Protein AF-A0A7C9RCZ6-F1 (afdb_monomer_lite)

Sequence (69 aa):
MTESNAVAKRQEIHEKYRWRLEDIYSDDTLWEKDFTLIKEMLPEVAKFRGSIGKSGEALLSCLELKDKV

Foldseek 3Di:
DDDPPDDDDPVRDDPVPDDPCCVVPVDVVRVVVVVVVVVVCVVVLVVLVPPCVVDPVSVVVNVVSVVVD

Organism: NCBI:txid2712852

Structure (mmCIF, N/CA/C/O backbone):
data_AF-A0A7C9RCZ6-F1
#
_entry.id   AF-A0A7C9RCZ6-F1
#
loop_
_atom_site.group_PDB
_atom_site.id
_atom_site.type_symbol
_atom_site.label_atom_id
_atom_site.label_alt_id
_atom_site.label_comp_id
_atom_site.label_asym_id
_atom_site.label_entity_id
_atom_site.label_seq_id
_atom_site.pdbx_PDB_ins_code
_atom_site.Cartn_x
_atom_site.Cartn_y
_atom_site.Cartn_z
_atom_site.occupancy
_atom_site.B_iso_or_equiv
_atom_site.auth_seq_id
_atom_site.auth_comp_id
_atom_site.auth_asym_id
_atom_site.auth_atom_id
_atom_site.pdbx_PDB_model_num
ATOM 1 N N . MET A 1 1 ? 38.556 -12.688 -27.609 1.00 38.25 1 MET A N 1
ATOM 2 C CA . MET A 1 1 ? 37.956 -11.350 -27.452 1.00 38.25 1 MET A CA 1
ATOM 3 C C . MET A 1 1 ? 36.868 -11.495 -26.411 1.00 38.25 1 MET A C 1
ATOM 5 O O . MET A 1 1 ? 36.025 -12.362 -26.577 1.00 38.25 1 MET A O 1
ATOM 9 N N . THR A 1 2 ? 36.960 -10.791 -25.290 1.00 43.56 2 THR A N 1
ATOM 10 C CA . THR A 1 2 ? 35.947 -10.854 -24.230 1.00 43.56 2 THR A CA 1
ATOM 11 C C . THR A 1 2 ? 34.703 -10.126 -24.721 1.00 43.56 2 THR A C 1
ATOM 13 O O . THR A 1 2 ? 34.697 -8.897 -24.753 1.00 43.56 2 THR A O 1
ATOM 16 N N . GLU A 1 3 ? 33.684 -10.869 -25.155 1.00 57.00 3 GLU A N 1
ATOM 17 C CA . GLU A 1 3 ? 32.356 -10.297 -25.362 1.00 57.00 3 GLU A CA 1
ATOM 18 C C . GLU A 1 3 ? 31.902 -9.693 -24.033 1.00 57.00 3 GLU A C 1
ATOM 20 O O . GLU A 1 3 ? 31.800 -10.371 -23.009 1.00 57.00 3 GLU A O 1
ATOM 25 N N . SER A 1 4 ? 31.725 -8.375 -24.026 1.00 59.09 4 SER A N 1
ATOM 26 C CA . SER A 1 4 ? 31.121 -7.678 -22.905 1.00 59.09 4 SER A CA 1
ATOM 27 C C . SER A 1 4 ? 29.673 -8.153 -22.823 1.00 59.09 4 SER A C 1
ATOM 29 O O . SER A 1 4 ? 28.845 -7.747 -23.633 1.00 59.09 4 SER A O 1
ATOM 31 N N . ASN A 1 5 ? 29.371 -9.043 -21.875 1.00 65.69 5 ASN A N 1
ATOM 32 C CA . ASN A 1 5 ? 27.999 -9.394 -21.505 1.00 65.69 5 ASN A CA 1
ATOM 33 C C . ASN A 1 5 ? 27.354 -8.184 -20.810 1.00 65.69 5 ASN A C 1
ATOM 35 O O . ASN A 1 5 ? 27.160 -8.169 -19.595 1.00 65.69 5 ASN A O 1
ATOM 39 N N . ALA A 1 6 ? 27.098 -7.123 -21.573 1.00 74.44 6 ALA A N 1
ATOM 40 C CA . ALA A 1 6 ? 26.391 -5.951 -21.098 1.00 74.44 6 ALA A CA 1
ATOM 41 C C . ALA A 1 6 ? 24.916 -6.322 -20.929 1.00 74.44 6 ALA A C 1
ATOM 43 O O . ALA A 1 6 ? 24.237 -6.704 -21.882 1.00 74.44 6 ALA A O 1
ATOM 44 N N . VAL A 1 7 ? 24.422 -6.236 -19.696 1.00 84.12 7 VAL A N 1
ATOM 45 C CA . VAL A 1 7 ? 22.998 -6.408 -19.410 1.00 84.12 7 VAL A CA 1
ATOM 46 C C . VAL A 1 7 ? 22.247 -5.247 -20.061 1.00 84.12 7 VAL A C 1
ATOM 48 O O . VAL A 1 7 ? 22.513 -4.087 -19.747 1.00 84.12 7 VAL A O 1
ATOM 51 N N . ALA A 1 8 ? 21.329 -5.565 -20.975 1.00 85.62 8 ALA A N 1
ATOM 52 C CA . ALA A 1 8 ? 20.517 -4.571 -21.670 1.00 85.62 8 ALA A CA 1
ATOM 53 C C . ALA A 1 8 ? 19.691 -3.743 -20.677 1.00 85.62 8 ALA A C 1
ATOM 55 O O . ALA A 1 8 ? 19.153 -4.268 -19.694 1.00 85.62 8 ALA A O 1
ATOM 56 N N . LYS A 1 9 ? 19.539 -2.446 -20.950 1.00 89.06 9 LYS A N 1
ATOM 57 C CA . LYS A 1 9 ? 18.625 -1.606 -20.171 1.00 89.06 9 LYS A CA 1
ATOM 58 C C . LYS A 1 9 ? 17.191 -2.030 -20.466 1.00 89.06 9 LYS A C 1
ATOM 60 O O . LYS A 1 9 ? 1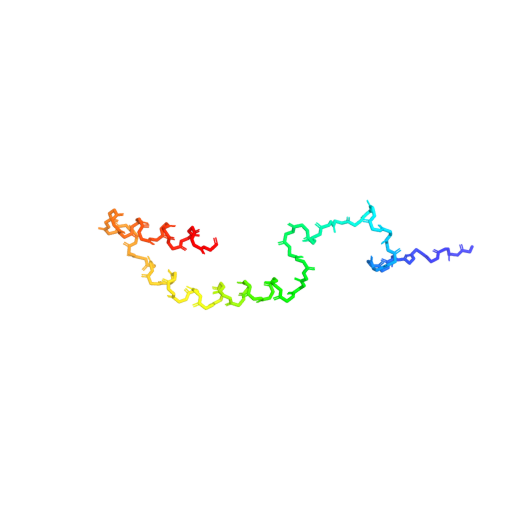6.853 -2.386 -21.589 1.00 89.06 9 LYS A O 1
ATOM 65 N N . ARG A 1 10 ? 16.296 -1.905 -19.483 1.00 87.75 10 ARG A N 1
ATOM 66 C CA . ARG A 1 10 ? 14.869 -2.250 -19.646 1.00 87.75 10 ARG A CA 1
ATOM 67 C C . ARG A 1 10 ? 14.221 -1.580 -20.866 1.00 87.75 10 ARG A C 1
ATOM 69 O O . ARG A 1 10 ? 13.400 -2.196 -21.537 1.00 87.75 10 ARG A O 1
ATOM 76 N N . GLN A 1 11 ? 14.601 -0.334 -21.143 1.00 89.25 11 GLN A N 1
ATOM 77 C CA . GLN A 1 11 ? 14.095 0.450 -22.274 1.00 89.25 11 GLN A CA 1
ATOM 78 C C . GLN A 1 11 ? 14.527 -0.119 -23.638 1.00 89.25 11 GLN A C 1
ATOM 80 O O . GLN A 1 11 ? 13.833 0.091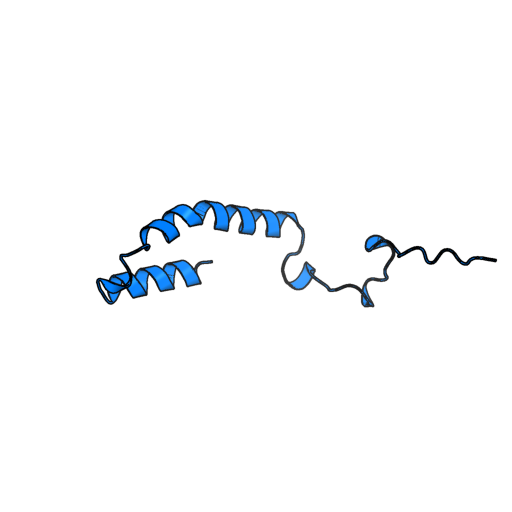 -24.624 1.00 89.25 11 GLN A O 1
ATOM 85 N N . GLU A 1 12 ? 15.631 -0.869 -23.687 1.00 90.56 12 GLU A N 1
ATOM 86 C CA . GLU A 1 12 ? 16.179 -1.498 -24.899 1.00 90.56 12 GLU A CA 1
ATOM 87 C C . GLU A 1 12 ? 15.526 -2.866 -25.186 1.00 90.56 12 GLU A C 1
ATOM 89 O O . GLU A 1 12 ? 15.686 -3.423 -26.272 1.00 90.56 12 GLU A O 1
ATOM 94 N N . ILE A 1 13 ? 14.762 -3.417 -24.234 1.00 89.94 13 ILE A N 1
ATOM 95 C CA . ILE A 1 13 ? 14.038 -4.683 -24.392 1.00 89.94 13 ILE A CA 1
ATOM 96 C C . ILE A 1 13 ? 12.751 -4.436 -25.186 1.00 89.94 13 ILE A C 1
ATOM 98 O O . ILE A 1 13 ? 11.924 -3.600 -24.816 1.00 89.94 13 ILE A O 1
ATOM 102 N N . HIS A 1 14 ? 12.552 -5.210 -26.256 1.00 91.94 14 HIS A N 1
ATOM 103 C CA . HIS A 1 14 ? 11.337 -5.147 -27.068 1.00 91.94 14 HIS A CA 1
ATOM 104 C C . HIS A 1 14 ? 10.087 -5.411 -26.215 1.00 91.94 14 HIS A C 1
ATOM 106 O O . HIS A 1 14 ? 10.047 -6.363 -25.439 1.00 91.94 14 HIS A O 1
ATOM 112 N N . GLU A 1 15 ? 9.032 -4.622 -26.426 1.00 90.25 15 GLU A N 1
ATOM 113 C CA . GLU A 1 15 ? 7.823 -4.611 -25.585 1.00 90.25 15 GLU A CA 1
ATOM 114 C C . GLU A 1 15 ? 7.174 -5.983 -25.373 1.00 90.25 15 GLU A C 1
ATOM 116 O O . GLU A 1 15 ? 6.775 -6.289 -24.259 1.00 90.25 15 GLU A O 1
ATOM 121 N N . LYS A 1 16 ? 7.155 -6.851 -26.397 1.00 93.56 16 LYS A N 1
ATOM 122 C CA . LYS A 1 16 ? 6.642 -8.232 -26.316 1.00 93.56 16 LYS A CA 1
ATOM 123 C C . LYS A 1 16 ? 7.333 -9.114 -25.267 1.00 93.56 16 LYS A C 1
ATOM 125 O O . LYS A 1 16 ? 6.807 -10.163 -24.918 1.00 93.56 16 LYS A O 1
ATOM 130 N N . TYR A 1 17 ? 8.523 -8.721 -24.817 1.00 92.81 17 TYR A N 1
ATOM 131 C CA . TYR A 1 17 ? 9.291 -9.403 -23.776 1.00 92.81 17 TYR A CA 1
ATOM 132 C C . TYR A 1 17 ? 9.289 -8.634 -22.446 1.00 92.81 17 TYR A C 1
ATOM 134 O O . TYR A 1 17 ? 9.938 -9.060 -21.493 1.00 92.81 17 TYR A O 1
ATOM 142 N N . ARG A 1 18 ? 8.578 -7.503 -22.364 1.00 89.94 18 ARG A N 1
ATOM 143 C CA . ARG A 1 18 ? 8.375 -6.745 -21.127 1.00 89.94 18 ARG A CA 1
ATOM 144 C C . ARG A 1 18 ? 7.029 -7.131 -20.521 1.00 89.94 18 ARG A C 1
ATOM 146 O O . ARG A 1 18 ? 6.073 -7.421 -21.231 1.00 89.94 18 ARG A O 1
ATOM 153 N N . TRP A 1 19 ? 6.946 -7.116 -19.195 1.00 92.00 19 TRP A N 1
ATOM 154 C CA . TRP A 1 19 ? 5.646 -7.162 -18.526 1.00 92.00 19 TRP A CA 1
ATOM 155 C C . TRP A 1 19 ? 4.883 -5.877 -18.830 1.00 92.00 19 TRP A C 1
ATOM 157 O O . TRP A 1 19 ? 5.467 -4.794 -18.747 1.00 92.00 19 TRP A O 1
ATOM 167 N N . ARG A 1 20 ? 3.600 -6.019 -19.162 1.00 91.75 20 ARG A N 1
ATOM 168 C CA . ARG A 1 20 ? 2.704 -4.912 -19.489 1.00 91.75 20 ARG A CA 1
ATOM 169 C C . ARG A 1 20 ? 2.013 -4.420 -18.219 1.00 91.75 20 ARG A C 1
ATOM 171 O O . ARG A 1 20 ? 0.939 -4.890 -17.859 1.00 91.75 20 ARG A O 1
ATOM 178 N N . LEU A 1 21 ? 2.696 -3.544 -17.486 1.00 91.75 21 LEU A N 1
ATOM 179 C CA . LEU A 1 21 ? 2.190 -2.976 -16.228 1.00 91.75 21 LEU A CA 1
ATOM 180 C C . LEU A 1 21 ? 1.067 -1.960 -16.469 1.00 91.75 21 LEU A C 1
ATOM 182 O O . LEU A 1 21 ? 0.281 -1.695 -15.566 1.00 91.75 21 LEU A O 1
ATOM 186 N N . GLU A 1 22 ? 0.958 -1.475 -17.704 1.00 93.38 22 GLU A N 1
ATOM 187 C CA . GLU A 1 22 ? -0.038 -0.527 -18.195 1.00 93.38 22 GLU A CA 1
ATOM 188 C C . GLU A 1 22 ? -1.474 -1.067 -18.099 1.00 93.38 22 GLU A C 1
ATOM 190 O O . GLU A 1 22 ? -2.422 -0.284 -18.088 1.00 93.38 22 GLU A O 1
ATOM 195 N N . ASP A 1 23 ? -1.632 -2.393 -17.991 1.00 94.19 23 ASP A N 1
ATOM 196 C CA . ASP A 1 23 ? -2.916 -3.053 -17.719 1.00 94.19 23 ASP A CA 1
ATOM 197 C C . ASP A 1 23 ? -3.378 -2.885 -16.257 1.00 94.19 23 ASP A C 1
ATOM 199 O O . ASP A 1 23 ? -4.555 -3.082 -15.962 1.00 94.19 23 ASP A O 1
ATOM 203 N N . ILE A 1 24 ? -2.466 -2.527 -15.346 1.00 94.62 24 ILE A N 1
ATOM 204 C CA . ILE A 1 24 ? -2.745 -2.263 -13.926 1.00 94.62 24 ILE A CA 1
ATOM 205 C C . ILE A 1 24 ? -2.708 -0.752 -13.661 1.00 94.62 24 ILE A C 1
ATOM 207 O O . ILE A 1 24 ? -3.670 -0.195 -13.144 1.00 94.62 24 ILE A O 1
ATOM 211 N N . TYR A 1 25 ? -1.620 -0.085 -14.057 1.00 95.25 25 TYR A N 1
ATOM 212 C CA . TYR A 1 25 ? -1.439 1.362 -13.942 1.00 95.25 25 TYR A CA 1
ATOM 213 C C . TYR A 1 25 ? -0.914 1.913 -15.259 1.00 95.25 25 TYR A C 1
ATOM 215 O O . TYR A 1 25 ? 0.171 1.538 -15.691 1.00 95.25 25 TYR A O 1
ATOM 223 N N . SER A 1 26 ? -1.660 2.823 -15.887 1.00 94.56 26 SER A N 1
ATOM 224 C CA . SER A 1 26 ? -1.280 3.404 -17.182 1.00 94.56 26 SER A CA 1
ATOM 225 C C . SER A 1 26 ? 0.040 4.181 -17.144 1.00 94.56 26 SER A C 1
ATOM 227 O O . SER A 1 26 ? 0.704 4.294 -18.172 1.00 94.56 26 SER A O 1
ATOM 229 N N . ASP A 1 27 ? 0.415 4.701 -15.974 1.00 95.00 27 ASP A N 1
ATOM 230 C CA . ASP A 1 27 ? 1.682 5.374 -15.715 1.00 95.00 27 ASP A CA 1
ATOM 231 C C . ASP A 1 27 ? 2.065 5.294 -14.225 1.00 95.00 27 ASP A C 1
ATOM 233 O O . ASP A 1 27 ? 1.260 4.912 -13.367 1.00 95.00 27 ASP A O 1
ATOM 237 N N . ASP A 1 28 ? 3.301 5.693 -13.920 1.00 94.69 28 ASP A N 1
ATOM 238 C CA . ASP A 1 28 ? 3.843 5.698 -12.557 1.00 94.69 28 ASP A CA 1
ATOM 239 C C . ASP A 1 28 ? 3.118 6.697 -11.631 1.00 94.69 28 ASP A C 1
ATOM 241 O O . ASP A 1 28 ? 3.086 6.497 -10.419 1.00 94.69 28 ASP A O 1
ATOM 245 N N . THR A 1 29 ? 2.479 7.742 -12.174 1.00 96.75 29 THR A N 1
ATOM 246 C CA . THR A 1 29 ? 1.777 8.763 -11.372 1.00 96.75 29 THR A CA 1
ATOM 247 C C . THR A 1 29 ? 0.533 8.176 -10.709 1.00 96.75 29 THR A C 1
ATOM 249 O O . THR A 1 29 ? 0.248 8.473 -9.546 1.00 96.75 29 THR A O 1
ATOM 252 N N . LEU A 1 30 ? -0.206 7.318 -11.420 1.00 95.88 30 LEU A N 1
ATOM 253 C CA . LEU A 1 30 ? -1.355 6.610 -10.849 1.00 95.88 30 LEU A CA 1
ATOM 254 C C . LEU A 1 30 ? -0.931 5.667 -9.717 1.00 95.88 30 LEU A C 1
ATOM 256 O O . LEU A 1 30 ? -1.581 5.639 -8.674 1.00 95.88 30 LEU A O 1
ATOM 260 N N . TRP A 1 31 ? 0.188 4.962 -9.884 1.00 95.69 31 TRP A N 1
ATOM 261 C CA . TRP A 1 31 ? 0.739 4.113 -8.828 1.00 95.69 31 TRP A CA 1
ATOM 262 C C . TRP A 1 31 ? 1.178 4.931 -7.602 1.00 95.69 31 TRP A C 1
ATOM 264 O O . TRP A 1 31 ? 0.860 4.575 -6.465 1.00 95.69 31 TRP A O 1
ATOM 274 N N . GLU A 1 32 ? 1.869 6.059 -7.808 1.00 97.06 32 GLU A N 1
ATOM 275 C CA . GLU A 1 32 ? 2.309 6.941 -6.718 1.00 97.06 32 GLU A CA 1
ATOM 276 C C . GLU A 1 32 ? 1.135 7.532 -5.928 1.00 97.06 32 GLU A C 1
ATOM 278 O O . GLU A 1 32 ? 1.226 7.720 -4.707 1.00 97.06 32 GLU A O 1
ATOM 283 N N . LYS A 1 33 ? 0.015 7.798 -6.607 1.00 95.75 33 LYS A N 1
ATOM 284 C CA . LYS A 1 33 ? -1.217 8.265 -5.974 1.00 95.75 33 LYS A CA 1
ATOM 285 C C . LYS A 1 33 ? -1.775 7.222 -5.006 1.00 95.75 33 LYS A C 1
ATOM 287 O O . LYS A 1 33 ? -2.024 7.562 -3.850 1.00 95.75 33 LYS A O 1
ATOM 292 N N . ASP A 1 34 ? -1.915 5.972 -5.437 1.00 94.12 34 ASP A N 1
ATOM 293 C CA . ASP A 1 34 ? -2.433 4.896 -4.582 1.00 94.12 34 ASP A CA 1
ATOM 294 C C . ASP A 1 34 ? -1.460 4.574 -3.442 1.00 94.12 34 ASP A C 1
ATOM 296 O O . ASP A 1 34 ? -1.861 4.395 -2.291 1.00 94.12 34 ASP A O 1
ATOM 300 N N . PHE A 1 35 ? -0.155 4.622 -3.710 1.00 94.88 35 PHE A N 1
ATOM 301 C CA . PHE A 1 35 ? 0.865 4.507 -2.671 1.00 94.88 35 PHE A CA 1
ATOM 302 C C . PHE A 1 35 ? 0.744 5.601 -1.598 1.00 94.88 35 PHE A C 1
ATOM 304 O O . PHE A 1 35 ? 0.902 5.329 -0.403 1.00 94.88 35 PHE A O 1
ATOM 311 N N . THR A 1 36 ? 0.453 6.838 -2.006 1.00 96.19 36 THR A N 1
ATOM 312 C CA . THR A 1 36 ? 0.235 7.959 -1.081 1.00 96.19 36 THR A CA 1
ATOM 313 C C . THR A 1 36 ? -1.055 7.775 -0.288 1.00 96.19 36 THR A C 1
ATOM 315 O O . THR A 1 36 ? -1.033 7.913 0.934 1.00 96.19 36 THR A O 1
ATOM 318 N N . LEU A 1 37 ? -2.141 7.361 -0.945 1.00 93.00 37 LEU A N 1
ATOM 319 C CA . LEU A 1 37 ? -3.416 7.061 -0.293 1.00 93.00 37 LEU A CA 1
ATOM 320 C C . LEU A 1 37 ? -3.249 6.005 0.810 1.00 93.00 37 LEU A C 1
ATOM 322 O O . LEU A 1 37 ? -3.682 6.212 1.943 1.00 93.00 37 LEU A O 1
ATOM 326 N N . ILE A 1 38 ? -2.547 4.905 0.524 1.00 92.62 38 ILE A N 1
ATOM 327 C CA . ILE A 1 38 ? -2.284 3.848 1.512 1.00 92.62 38 ILE A CA 1
ATOM 328 C C . ILE A 1 38 ? -1.521 4.401 2.717 1.00 92.62 38 ILE A C 1
ATOM 330 O O . ILE A 1 38 ? -1.867 4.094 3.860 1.00 92.62 38 ILE A O 1
ATOM 334 N N . LYS A 1 39 ? -0.497 5.236 2.490 1.00 94.19 39 LYS A N 1
ATOM 335 C CA . LYS A 1 39 ? 0.263 5.869 3.580 1.00 94.19 39 LYS A CA 1
ATOM 33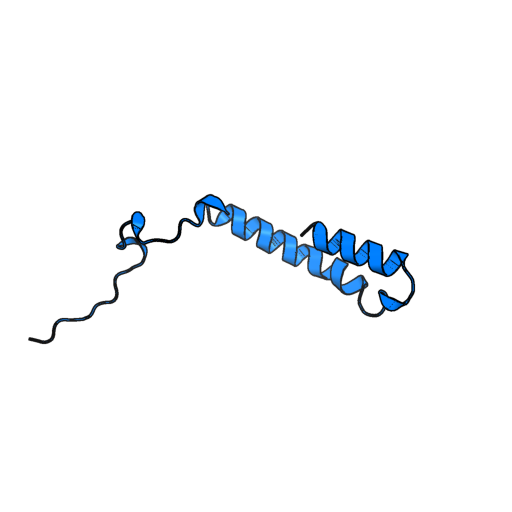6 C C . LYS A 1 39 ? -0.626 6.718 4.482 1.00 94.19 39 LYS A C 1
ATOM 338 O O . LYS A 1 39 ? -0.471 6.659 5.701 1.00 94.19 39 LYS A O 1
ATO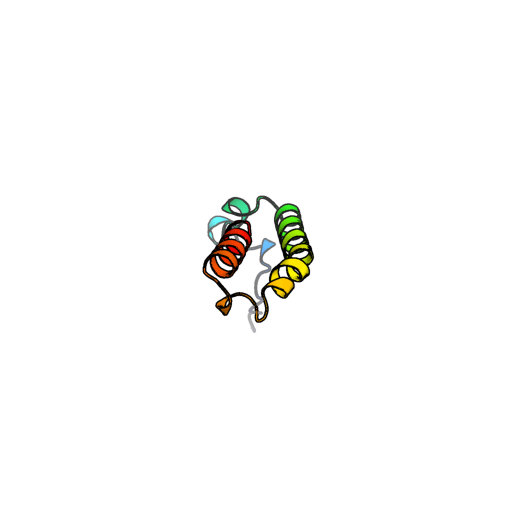M 343 N N . GLU A 1 40 ? -1.546 7.480 3.901 1.00 93.50 40 GLU A N 1
ATOM 344 C CA . GLU A 1 40 ? -2.494 8.321 4.637 1.00 93.50 40 GLU A CA 1
ATOM 345 C C . GLU A 1 40 ? -3.524 7.500 5.425 1.00 93.50 40 GLU A C 1
ATOM 347 O O . GLU A 1 40 ? -4.013 7.960 6.455 1.00 93.50 40 GLU A O 1
ATOM 352 N N . MET A 1 41 ? -3.813 6.267 4.998 1.00 91.50 41 MET A N 1
ATOM 353 C CA . MET A 1 41 ? -4.734 5.353 5.682 1.00 91.50 41 MET A CA 1
ATOM 354 C C . MET A 1 41 ? -4.093 4.569 6.838 1.00 91.50 41 MET A C 1
ATOM 356 O O . MET A 1 41 ? -4.812 4.070 7.709 1.00 91.50 41 MET A O 1
ATOM 360 N N . LEU A 1 42 ? -2.758 4.479 6.909 1.00 92.00 42 LEU A N 1
ATOM 361 C CA . LEU A 1 42 ? -2.051 3.761 7.984 1.00 92.00 42 LEU A CA 1
ATOM 362 C C . LEU A 1 42 ? -2.481 4.171 9.409 1.00 92.00 42 LEU A C 1
ATOM 364 O O . LEU A 1 42 ? -2.656 3.274 10.241 1.00 92.00 42 LEU A O 1
ATOM 368 N N . PRO A 1 43 ? -2.685 5.467 9.737 1.00 93.38 43 PRO A N 1
ATOM 369 C CA . PRO A 1 43 ? -3.162 5.877 11.055 1.00 93.38 43 PRO A CA 1
ATOM 370 C C . PRO A 1 43 ? -4.552 5.328 11.392 1.00 93.38 43 PRO A C 1
ATOM 372 O O . PRO A 1 43 ? -4.791 4.963 12.540 1.00 93.38 43 PRO A O 1
ATOM 375 N N . GLU A 1 44 ? -5.455 5.224 10.413 1.00 90.88 44 GLU A N 1
ATOM 376 C CA . GLU A 1 44 ? -6.791 4.648 10.614 1.00 90.88 44 GLU A CA 1
ATOM 377 C C . GLU A 1 44 ? -6.705 3.147 10.890 1.00 90.88 44 GLU A C 1
ATOM 379 O O . GLU A 1 44 ? -7.324 2.653 11.832 1.00 90.88 44 GLU A O 1
ATOM 384 N N . VAL A 1 45 ? -5.858 2.429 10.148 1.00 91.38 45 VAL A N 1
ATOM 385 C CA . VAL A 1 45 ? -5.600 1.001 10.392 1.00 91.38 45 VAL A CA 1
ATOM 386 C C . VAL A 1 45 ? -5.002 0.785 11.787 1.00 91.38 45 VAL A C 1
ATOM 388 O O . VAL A 1 45 ? -5.390 -0.141 12.503 1.00 91.38 45 VAL A O 1
ATOM 391 N N . ALA A 1 46 ? -4.103 1.669 12.231 1.00 92.62 46 ALA A N 1
ATOM 392 C CA . ALA A 1 46 ? -3.484 1.578 13.551 1.00 92.62 46 ALA A CA 1
ATOM 393 C C . ALA A 1 46 ? -4.499 1.664 14.708 1.00 92.62 46 ALA A C 1
ATOM 395 O O . ALA A 1 46 ? -4.265 1.061 15.761 1.00 92.62 46 ALA A O 1
ATOM 396 N N . LYS A 1 47 ? -5.652 2.329 14.519 1.00 92.06 47 LYS A N 1
ATOM 397 C CA . LYS A 1 47 ? -6.732 2.404 15.526 1.00 92.06 47 LYS A CA 1
ATOM 398 C C . LYS A 1 47 ? -7.353 1.041 15.847 1.00 92.06 47 LYS A C 1
ATOM 400 O O . LYS A 1 47 ? -7.915 0.868 16.929 1.00 92.06 47 LYS A O 1
ATOM 405 N N . PHE A 1 48 ? -7.231 0.059 14.952 1.00 92.19 48 PHE A N 1
ATOM 406 C CA . PHE A 1 48 ? -7.746 -1.295 15.175 1.00 92.19 48 PHE A CA 1
ATOM 407 C C . PHE A 1 48 ? -6.835 -2.164 16.059 1.00 92.19 48 PHE A C 1
ATOM 409 O O . PHE A 1 48 ? -7.224 -3.249 16.507 1.00 92.19 48 PHE A O 1
ATOM 416 N N . ARG A 1 49 ? -5.615 -1.701 16.366 1.00 91.62 49 ARG A N 1
ATOM 417 C CA . ARG A 1 49 ? -4.660 -2.458 17.181 1.00 91.62 49 ARG A CA 1
ATOM 418 C C . ARG A 1 49 ? -5.227 -2.727 18.578 1.00 91.62 49 ARG A C 1
ATOM 420 O O . ARG A 1 49 ? -5.442 -1.817 19.370 1.00 91.62 49 ARG A O 1
ATOM 427 N N . GLY A 1 50 ? -5.439 -4.005 18.894 1.00 92.25 50 GLY A N 1
ATOM 428 C CA . GLY A 1 50 ? -5.974 -4.437 20.189 1.00 92.25 50 GLY A CA 1
ATOM 429 C C . GLY A 1 50 ? -7.483 -4.225 20.372 1.00 92.25 50 GLY A C 1
ATOM 430 O O . GLY A 1 50 ? -7.976 -4.436 21.479 1.00 92.25 50 GLY A O 1
ATOM 431 N N . SER A 1 51 ? -8.230 -3.822 19.334 1.00 90.69 51 SER A N 1
ATOM 432 C CA . SER A 1 51 ? -9.695 -3.676 19.391 1.00 90.69 51 SER A CA 1
ATOM 433 C C . SER A 1 51 ? -10.469 -4.733 18.596 1.00 90.69 51 SER A C 1
ATOM 435 O O . SER A 1 51 ? -11.615 -4.996 18.940 1.00 90.69 51 SER A O 1
ATOM 437 N N . ILE A 1 52 ? -9.845 -5.404 17.620 1.00 91.44 52 ILE A N 1
ATOM 438 C CA . ILE A 1 52 ? -10.500 -6.393 16.735 1.00 91.44 52 ILE A CA 1
ATOM 439 C C . ILE A 1 52 ? -11.183 -7.534 17.510 1.00 91.44 52 ILE A C 1
ATOM 441 O O . ILE A 1 52 ? -12.270 -7.962 17.146 1.00 91.44 52 ILE A O 1
ATOM 445 N N . GLY A 1 53 ? -10.580 -8.009 18.604 1.00 91.25 53 GLY A N 1
ATOM 446 C CA . GLY A 1 53 ? -11.151 -9.082 19.428 1.00 91.25 53 GLY A CA 1
ATOM 447 C C . GLY A 1 53 ? -12.245 -8.639 20.406 1.00 91.25 53 GLY A C 1
ATOM 448 O O . GLY A 1 53 ? -12.736 -9.470 21.162 1.00 91.25 53 GLY A O 1
ATOM 449 N N . LYS A 1 54 ? -12.598 -7.345 20.451 1.00 92.62 54 LYS A N 1
ATOM 450 C CA . LYS A 1 54 ? -13.563 -6.811 21.42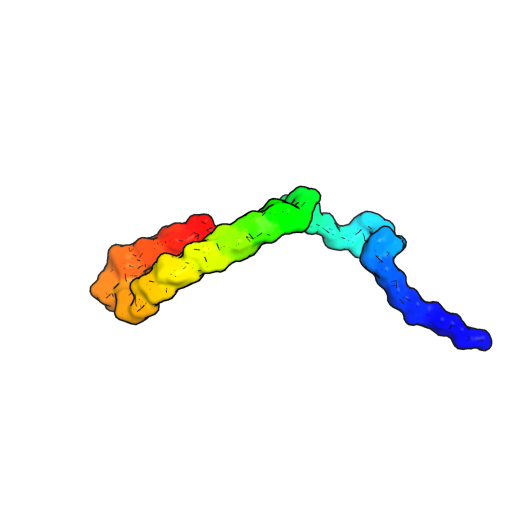8 1.00 92.62 54 LYS A CA 1
ATOM 451 C C . LYS A 1 54 ? -15.018 -7.057 21.029 1.00 92.62 54 LYS A C 1
ATOM 453 O O . LYS A 1 54 ? -15.850 -7.189 21.920 1.00 92.62 54 LYS A O 1
ATOM 458 N N . SER A 1 55 ? -15.331 -7.098 19.732 1.00 95.44 55 SER A N 1
ATOM 459 C CA . SER A 1 55 ? -16.679 -7.394 19.231 1.00 95.44 55 SER A CA 1
ATOM 460 C C . SER A 1 55 ? -16.676 -7.755 17.740 1.00 95.44 55 SER A C 1
ATOM 462 O O . SER A 1 55 ? -15.689 -7.524 17.037 1.00 95.44 55 SER A O 1
ATOM 464 N N . GLY A 1 56 ? -17.792 -8.301 17.245 1.00 94.62 56 GLY A N 1
ATOM 465 C CA . GLY A 1 56 ? -17.971 -8.593 15.818 1.00 94.62 56 GLY A CA 1
ATOM 466 C C . GLY A 1 56 ? -17.991 -7.332 14.950 1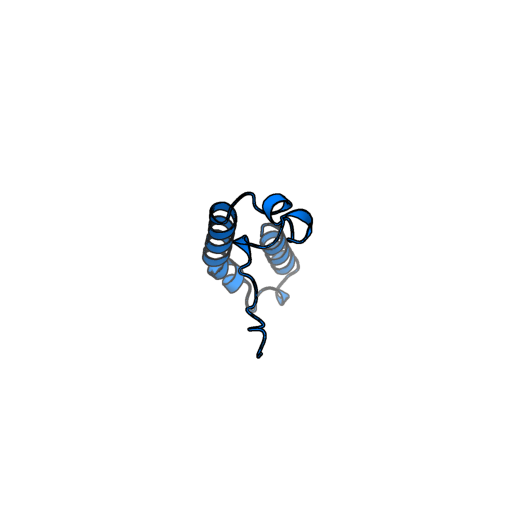.00 94.62 56 GLY A C 1
ATOM 467 O O . GLY A 1 56 ? -17.468 -7.340 13.841 1.00 94.62 56 GLY A O 1
ATOM 468 N N . GLU A 1 57 ? -18.509 -6.223 15.475 1.00 94.56 57 GLU A N 1
ATOM 469 C CA . GLU A 1 57 ? -18.552 -4.924 14.796 1.00 94.56 57 GLU A CA 1
ATOM 470 C C . GLU A 1 57 ? -17.146 -4.339 14.622 1.00 94.56 57 GLU A C 1
ATOM 472 O O . GLU A 1 57 ? -16.839 -3.762 13.577 1.00 94.56 57 GLU A O 1
ATOM 477 N N . ALA A 1 58 ? -16.270 -4.520 15.618 1.00 92.06 58 ALA A N 1
ATOM 478 C CA . ALA A 1 58 ? -14.874 -4.094 15.538 1.00 92.06 58 ALA A CA 1
ATOM 479 C C . ALA A 1 58 ? -14.107 -4.870 14.454 1.00 92.06 58 ALA A C 1
ATOM 481 O O . ALA A 1 58 ? -13.317 -4.280 13.714 1.00 92.06 58 ALA A O 1
ATOM 482 N N . LEU A 1 59 ? -14.369 -6.176 14.330 1.00 94.50 59 LEU A N 1
ATOM 483 C CA . LEU A 1 59 ? -13.829 -6.999 13.250 1.00 94.50 59 LEU A CA 1
ATOM 484 C C . LEU A 1 59 ? -14.380 -6.569 11.886 1.00 94.50 59 LEU A C 1
ATOM 486 O O . LEU A 1 59 ? -13.593 -6.354 10.967 1.00 94.50 59 LEU A O 1
ATOM 490 N N . LEU A 1 60 ? -15.700 -6.405 11.761 1.00 95.12 60 LEU A N 1
ATOM 491 C CA . LEU A 1 60 ? -16.342 -5.994 10.511 1.00 95.12 60 LEU A CA 1
ATOM 492 C C . LEU A 1 60 ? -15.776 -4.661 10.012 1.00 95.12 60 LEU A C 1
ATOM 494 O O . LEU A 1 60 ? -15.317 -4.577 8.879 1.00 95.12 60 LEU A O 1
ATOM 498 N N . SER A 1 61 ? -15.701 -3.663 10.892 1.00 92.94 61 SER A N 1
ATOM 499 C CA . SER A 1 61 ? -15.163 -2.336 10.567 1.00 92.94 61 SER A CA 1
ATOM 500 C C . SER A 1 61 ? -13.710 -2.402 10.075 1.00 92.94 61 SER A C 1
ATOM 502 O O . SER A 1 61 ? -13.321 -1.675 9.162 1.00 92.94 61 SER A O 1
ATOM 504 N N . CYS A 1 62 ? -12.896 -3.293 10.654 1.00 93.62 62 CYS A N 1
ATOM 505 C CA . CYS A 1 62 ? -11.518 -3.516 10.217 1.00 93.62 62 CYS A CA 1
ATOM 506 C C . CYS A 1 62 ? -11.450 -4.161 8.824 1.00 93.62 62 CYS A C 1
ATOM 508 O O . CYS A 1 62 ? -10.599 -3.787 8.016 1.00 93.62 62 CYS A O 1
ATOM 510 N N . LEU A 1 63 ? -12.317 -5.138 8.543 1.00 94.12 63 LEU A N 1
ATOM 511 C CA . LEU A 1 63 ? -12.369 -5.825 7.250 1.00 94.12 63 LEU A CA 1
ATOM 512 C C . LEU A 1 63 ? -12.875 -4.897 6.142 1.00 94.12 63 LEU A C 1
ATOM 514 O O . LEU A 1 63 ? -12.263 -4.839 5.082 1.00 94.12 63 LEU A O 1
ATOM 518 N N . GLU A 1 64 ? -13.908 -4.102 6.416 1.00 93.94 64 GLU A N 1
ATOM 519 C CA . GLU A 1 64 ? -14.412 -3.094 5.480 1.00 93.94 64 GLU A CA 1
ATOM 520 C C . GLU A 1 64 ? -13.356 -2.036 5.150 1.00 93.94 64 GLU A C 1
ATOM 522 O O . GLU A 1 64 ? -13.259 -1.596 4.007 1.00 93.94 64 GLU A O 1
ATOM 527 N N . LEU A 1 65 ? -12.551 -1.614 6.134 1.00 91.88 65 LEU A N 1
ATOM 528 C CA . LEU A 1 65 ? -11.437 -0.704 5.870 1.00 91.88 65 LEU A CA 1
ATOM 529 C C . LEU A 1 65 ? -10.372 -1.366 4.988 1.00 91.88 65 LEU A C 1
ATOM 531 O O . LEU A 1 65 ? -9.857 -0.717 4.085 1.00 91.88 65 LEU A O 1
ATOM 535 N N . LYS A 1 66 ? -10.062 -2.645 5.229 1.00 90.25 66 LYS A N 1
ATOM 536 C CA . LYS A 1 66 ? -9.103 -3.419 4.428 1.00 90.25 66 LYS A CA 1
ATOM 537 C C . LYS A 1 66 ? -9.563 -3.585 2.978 1.00 90.25 66 LYS A C 1
ATOM 539 O O . LYS A 1 66 ? -8.724 -3.583 2.095 1.00 90.25 66 LYS A O 1
ATOM 544 N N . ASP A 1 67 ? -10.859 -3.764 2.735 1.00 92.31 67 ASP A N 1
ATOM 545 C CA . ASP A 1 67 ? -11.406 -3.969 1.384 1.00 92.31 67 ASP A CA 1
ATOM 546 C C . ASP A 1 67 ? -11.535 -2.668 0.574 1.00 92.31 67 ASP A C 1
ATOM 548 O O . ASP A 1 67 ? -11.712 -2.710 -0.641 1.00 92.31 67 ASP A O 1
ATOM 552 N N . LYS A 1 68 ? -11.452 -1.505 1.233 1.00 86.56 68 LYS A N 1
ATOM 553 C CA . LYS A 1 68 ? -11.397 -0.189 0.573 1.00 86.56 68 LYS A CA 1
ATOM 554 C C . LYS A 1 68 ? -10.007 0.159 0.030 1.00 86.56 68 LYS A C 1
ATOM 556 O O . LYS A 1 68 ? -9.881 1.201 -0.610 1.00 86.56 68 LYS A O 1
ATOM 561 N N . VAL A 1 69 ? -9.001 -0.663 0.332 1.00 71.81 69 VAL A N 1
ATOM 562 C CA . VAL A 1 69 ? -7.598 -0.506 -0.077 1.00 71.81 69 VAL A CA 1
ATOM 563 C C . VAL A 1 69 ? -7.238 -1.531 -1.138 1.00 71.81 69 VAL A C 1
ATOM 565 O O . VAL A 1 69 ? -7.642 -2.704 -0.977 1.00 71.81 69 VAL A O 1
#

pLDDT: mean 89.12, std 11.3, range [38.25, 97.06]

Secondary structure (DSSP, 8-state):
-----PPPPGGGS-GGGS--GGGT-SSHHHHHHHHHHHHHHHHHHHTTTTTGGG-HHHHHHHHHHHHT-

Radius of gyration: 21.37 Å; chains: 1; bounding box: 56×20×49 Å